Protein AF-A0A2E2ATL4-F1 (afdb_monomer)

Sequence (115 aa):
MSNRVESISAEELIEEFELFDDWEERYRYIIETGNSMPPLEAKYQTEEHRVQGCLSSVWLVIAQAEDGRYYYRADSDSQLVKGLVCLVIMLFSDKSADEILQLDINHVFEAIDLR

Structure (mmCIF, N/CA/C/O backbone):
data_AF-A0A2E2ATL4-F1
#
_entry.id   AF-A0A2E2ATL4-F1
#
loop_
_atom_site.group_PDB
_atom_site.id
_atom_site.type_symbol
_atom_site.label_atom_id
_atom_site.label_alt_id
_atom_site.label_comp_id
_atom_site.label_asym_id
_atom_site.label_entity_id
_atom_site.label_seq_id
_atom_site.pdbx_PDB_ins_code
_atom_site.Cartn_x
_atom_site.Cartn_y
_atom_site.Cartn_z
_atom_site.occupancy
_atom_site.B_iso_or_equiv
_atom_site.auth_seq_id
_atom_site.auth_comp_id
_atom_site.auth_asym_id
_atom_site.auth_atom_id
_atom_site.pdbx_PDB_model_num
ATOM 1 N N . MET A 1 1 ? -6.967 18.455 6.606 1.00 38.78 1 MET A N 1
ATOM 2 C CA . MET A 1 1 ? -6.012 18.041 5.558 1.00 38.78 1 MET A CA 1
ATOM 3 C C . MET A 1 1 ? -5.928 16.533 5.641 1.00 38.78 1 MET A C 1
ATOM 5 O O . MET A 1 1 ? -5.611 16.028 6.711 1.00 38.78 1 MET A O 1
ATOM 9 N N . SER A 1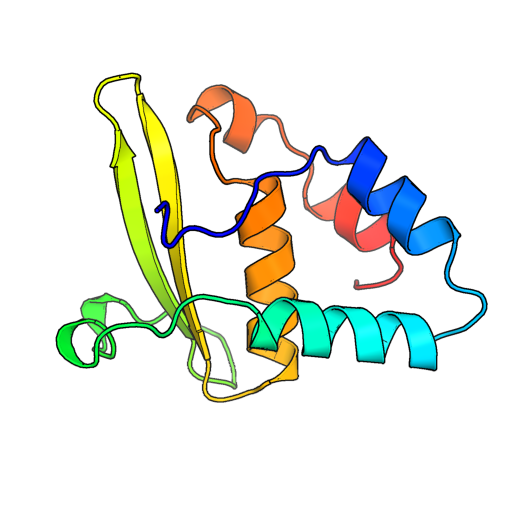 2 ? -6.433 15.840 4.624 1.00 51.56 2 SER A N 1
ATOM 10 C CA . SER A 1 2 ? -6.701 14.401 4.695 1.00 51.56 2 SER A CA 1
ATOM 11 C C . SER A 1 2 ? -5.388 13.635 4.847 1.00 51.56 2 SER A C 1
ATOM 13 O O . SER A 1 2 ? -4.509 13.757 4.009 1.00 51.56 2 SER A O 1
ATOM 15 N N . ASN A 1 3 ? -5.233 12.895 5.944 1.00 68.31 3 ASN A N 1
ATOM 16 C CA . ASN A 1 3 ? -4.042 12.096 6.243 1.00 68.31 3 ASN A CA 1
ATOM 17 C C . ASN A 1 3 ? -4.247 10.665 5.708 1.00 68.31 3 ASN A C 1
ATOM 19 O O . ASN A 1 3 ? -4.247 9.704 6.485 1.00 68.31 3 ASN A O 1
ATOM 23 N N . ARG A 1 4 ? -4.588 10.560 4.416 1.00 82.06 4 ARG A N 1
ATOM 24 C CA . ARG A 1 4 ? -5.032 9.337 3.729 1.00 82.06 4 ARG A CA 1
ATOM 25 C C . ARG A 1 4 ? -4.216 9.142 2.455 1.00 82.06 4 ARG A C 1
ATOM 27 O O . ARG A 1 4 ? -3.829 10.124 1.835 1.00 82.06 4 ARG A O 1
ATOM 34 N N . VAL A 1 5 ? -3.988 7.883 2.098 1.00 88.88 5 VAL A N 1
ATOM 35 C CA . VAL A 1 5 ? -3.453 7.512 0.784 1.00 88.88 5 VAL A CA 1
ATOM 36 C C . VAL A 1 5 ? -4.507 7.854 -0.270 1.00 88.88 5 VAL A C 1
ATOM 38 O O . VAL A 1 5 ? -5.695 7.605 -0.048 1.00 88.88 5 VAL A O 1
ATOM 41 N N . GLU A 1 6 ? -4.082 8.476 -1.366 1.00 91.56 6 GLU A N 1
ATOM 42 C CA . GLU A 1 6 ? -4.967 8.822 -2.479 1.00 91.56 6 GLU A CA 1
ATOM 43 C C . GLU A 1 6 ? -5.318 7.567 -3.286 1.00 91.56 6 GLU A C 1
ATOM 45 O O . GLU A 1 6 ? -4.495 6.667 -3.450 1.00 91.56 6 GLU A O 1
ATOM 50 N N . SER A 1 7 ? -6.572 7.474 -3.730 1.00 94.88 7 SER A N 1
ATOM 51 C CA . SER A 1 7 ? -7.050 6.337 -4.514 1.00 94.88 7 SER A CA 1
ATOM 52 C C . SER A 1 7 ? -6.715 6.498 -5.993 1.00 94.88 7 SER A C 1
ATOM 54 O O . SER A 1 7 ? -6.824 7.605 -6.517 1.00 94.88 7 SER A O 1
ATOM 56 N N . ILE A 1 8 ? -6.436 5.386 -6.667 1.00 96.94 8 ILE A N 1
ATOM 57 C CA . ILE A 1 8 ? -6.175 5.308 -8.111 1.00 96.94 8 ILE A CA 1
ATOM 58 C C . ILE A 1 8 ? -7.060 4.222 -8.750 1.00 96.94 8 ILE A C 1
ATOM 60 O O . ILE A 1 8 ? -7.547 3.313 -8.055 1.00 96.94 8 ILE A O 1
ATOM 64 N N . SER A 1 9 ? -7.319 4.316 -10.053 1.00 97.50 9 SER A N 1
ATOM 65 C CA . SER A 1 9 ? -7.887 3.206 -10.832 1.00 97.50 9 SER A CA 1
ATOM 66 C C . SER A 1 9 ? -6.821 2.169 -11.214 1.00 97.50 9 SER A C 1
ATOM 68 O O . SER A 1 9 ? -5.621 2.409 -11.096 1.00 97.50 9 SER A O 1
ATOM 70 N N . ALA A 1 10 ? -7.258 0.982 -11.640 1.00 97.44 10 ALA A N 1
ATOM 71 C CA . ALA A 1 10 ? -6.338 -0.049 -12.118 1.00 97.44 10 ALA A CA 1
ATOM 72 C C . ALA A 1 10 ? -5.630 0.393 -13.401 1.00 97.44 10 ALA A C 1
ATOM 74 O O . ALA A 1 10 ? -4.426 0.202 -13.535 1.00 97.44 10 ALA A O 1
ATOM 75 N N . GLU A 1 11 ? -6.384 1.000 -14.313 1.00 97.75 11 GLU A N 1
ATOM 76 C CA . GLU A 1 11 ? -5.906 1.486 -15.600 1.00 97.75 11 GLU A CA 1
ATOM 77 C C . GLU A 1 11 ? -4.843 2.569 -15.411 1.00 97.75 11 GLU A C 1
ATOM 79 O O . GLU A 1 11 ? -3.754 2.441 -15.957 1.00 97.75 11 GLU A O 1
ATOM 84 N N . GLU A 1 12 ? -5.106 3.569 -14.562 1.00 97.94 12 GLU A N 1
ATOM 85 C CA . GLU A 1 12 ? -4.134 4.630 -14.259 1.00 97.94 12 GLU A CA 1
ATOM 86 C C . GLU A 1 12 ? -2.850 4.072 -13.630 1.00 97.94 12 GLU A C 1
ATOM 88 O O . GLU A 1 12 ? -1.760 4.493 -14.002 1.00 97.94 12 GLU A O 1
ATOM 93 N N . LEU A 1 13 ? -2.943 3.100 -12.710 1.00 97.50 13 LEU A N 1
ATOM 94 C CA . LEU A 1 13 ? -1.745 2.499 -12.114 1.00 97.50 13 LEU A CA 1
ATOM 95 C C . LEU A 1 13 ? -0.915 1.732 -13.153 1.00 97.50 13 LEU A C 1
ATOM 97 O O . LEU A 1 13 ? 0.312 1.797 -13.129 1.00 97.50 13 LEU A O 1
ATOM 101 N N . ILE A 1 14 ? -1.570 0.992 -14.049 1.00 97.69 14 ILE A N 1
ATOM 102 C CA . ILE A 1 14 ? -0.887 0.270 -15.130 1.00 97.69 14 ILE A CA 1
ATOM 103 C C . ILE A 1 14 ? -0.208 1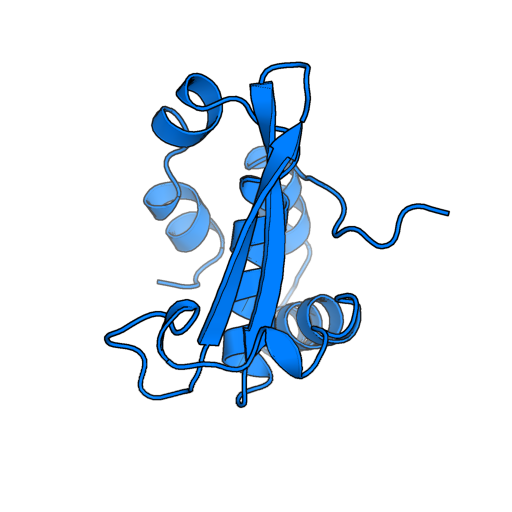.272 -16.068 1.00 97.69 14 ILE A C 1
ATOM 105 O O . ILE A 1 14 ? 0.980 1.120 -16.341 1.00 97.69 14 ILE A O 1
ATOM 109 N N . GLU A 1 15 ? -0.917 2.325 -16.482 1.00 97.38 15 GLU A N 1
ATOM 110 C CA . GLU A 1 15 ? -0.369 3.402 -17.314 1.00 97.38 15 GLU A CA 1
ATOM 111 C C . GLU A 1 15 ? 0.838 4.082 -16.648 1.00 97.38 15 GLU A C 1
ATOM 113 O O . GLU A 1 15 ? 1.837 4.329 -17.317 1.00 97.38 15 GLU A O 1
ATOM 118 N N . GLU A 1 16 ? 0.803 4.336 -15.334 1.00 95.69 16 GLU A N 1
ATOM 119 C CA . GLU A 1 16 ? 1.961 4.861 -14.595 1.00 95.69 16 GLU A CA 1
ATOM 120 C C . GLU A 1 16 ? 3.163 3.910 -14.665 1.00 95.69 16 GLU A C 1
ATOM 122 O O . GLU A 1 16 ? 4.290 4.354 -14.887 1.00 95.69 16 GLU A O 1
ATOM 127 N N . PHE A 1 17 ? 2.941 2.602 -14.507 1.00 96.62 17 PHE A N 1
ATOM 128 C CA . PHE A 1 17 ? 4.016 1.610 -14.548 1.00 96.62 17 PHE A CA 1
ATOM 129 C C . PHE A 1 17 ? 4.588 1.371 -15.951 1.00 96.62 17 PHE A C 1
ATOM 131 O O . PHE A 1 17 ? 5.762 1.005 -16.072 1.00 96.62 17 PHE A O 1
ATOM 138 N N . GLU A 1 18 ? 3.798 1.599 -17.002 1.00 95.69 18 GLU A N 1
ATOM 139 C CA . GLU A 1 18 ? 4.246 1.559 -18.400 1.00 95.69 18 GLU A CA 1
ATOM 140 C C . GLU A 1 18 ? 5.248 2.676 -18.734 1.00 95.69 18 GLU A C 1
ATOM 142 O O . GLU A 1 18 ? 6.014 2.536 -19.688 1.00 95.69 18 GLU A O 1
ATOM 147 N N . LEU A 1 19 ? 5.283 3.762 -17.950 1.00 95.00 19 LEU A N 1
ATOM 148 C CA . LEU A 1 19 ? 6.233 4.865 -18.137 1.00 95.00 19 LEU A CA 1
ATOM 149 C C . LEU A 1 19 ? 7.647 4.545 -17.639 1.00 95.00 19 LEU A C 1
ATOM 151 O O . LEU A 1 19 ? 8.576 5.269 -17.994 1.00 95.00 19 LEU A O 1
ATOM 155 N N . PHE A 1 20 ? 7.817 3.515 -16.806 1.00 96.12 20 PHE A N 1
ATOM 156 C CA . PHE A 1 20 ? 9.125 3.152 -16.265 1.00 96.12 20 PHE A CA 1
ATOM 157 C C . PHE A 1 20 ? 9.912 2.298 -17.258 1.00 96.12 20 PHE A C 1
ATOM 159 O O . PHE A 1 20 ? 9.487 1.197 -17.625 1.00 96.12 20 PHE A O 1
ATOM 166 N N . ASP A 1 21 ? 11.097 2.783 -17.630 1.00 90.88 21 ASP A N 1
ATOM 167 C CA . ASP A 1 21 ? 11.964 2.140 -18.624 1.00 90.88 21 ASP A CA 1
ATOM 168 C C . ASP A 1 21 ? 12.659 0.883 -18.072 1.00 90.88 21 ASP A C 1
ATOM 170 O O . ASP A 1 21 ? 13.022 -0.027 -18.825 1.00 90.88 21 ASP A O 1
ATOM 174 N N . ASP A 1 22 ? 12.867 0.822 -16.753 1.00 92.94 22 ASP A N 1
ATOM 175 C CA . ASP A 1 22 ? 13.576 -0.272 -16.104 1.00 92.94 22 ASP A CA 1
ATOM 176 C C . ASP A 1 22 ? 13.027 -0.653 -14.719 1.00 92.94 22 ASP A C 1
ATOM 178 O O . ASP A 1 22 ? 12.162 -0.010 -14.118 1.00 92.94 22 ASP A O 1
ATOM 182 N N . TRP A 1 23 ? 13.544 -1.770 -14.207 1.00 92.69 23 TRP A N 1
ATOM 183 C CA . TRP A 1 23 ? 13.170 -2.299 -12.899 1.00 92.69 23 TRP A CA 1
ATOM 184 C C . TRP A 1 23 ? 13.626 -1.412 -11.730 1.00 92.69 23 TRP A C 1
ATOM 186 O O . TRP A 1 23 ? 12.996 -1.423 -10.672 1.00 92.69 23 TRP A O 1
ATOM 196 N N . GLU A 1 24 ? 14.715 -0.656 -11.882 1.00 95.50 24 GLU A N 1
ATOM 197 C CA . GLU A 1 24 ? 15.214 0.213 -10.817 1.00 95.50 24 GLU A CA 1
ATOM 198 C C . GLU A 1 24 ? 14.237 1.364 -10.559 1.00 95.50 24 GLU A C 1
ATOM 200 O O . GLU A 1 24 ? 13.954 1.679 -9.401 1.00 95.50 24 GLU A O 1
ATOM 205 N N . GLU A 1 25 ? 13.671 1.948 -11.615 1.00 95.88 25 GLU A N 1
ATOM 206 C CA . GLU A 1 25 ? 12.637 2.978 -11.517 1.00 95.88 25 GLU A CA 1
ATOM 207 C C . GLU A 1 25 ? 11.359 2.449 -10.868 1.00 95.88 25 GLU A C 1
ATOM 209 O O . GLU A 1 25 ? 10.872 3.058 -9.913 1.00 95.88 25 GLU A O 1
ATOM 214 N N . ARG A 1 26 ? 10.880 1.270 -11.288 1.00 95.94 26 ARG A N 1
ATOM 215 C CA . ARG A 1 26 ? 9.724 0.601 -10.661 1.00 95.94 26 ARG A CA 1
ATOM 216 C C . ARG A 1 26 ? 9.959 0.353 -9.175 1.00 95.94 26 ARG A C 1
ATOM 218 O O . ARG A 1 26 ? 9.116 0.674 -8.338 1.00 95.94 26 ARG A O 1
ATOM 225 N N . TYR A 1 27 ? 11.126 -0.186 -8.826 1.00 96.12 27 TYR A N 1
ATOM 226 C CA . TYR A 1 27 ? 11.498 -0.432 -7.436 1.00 96.12 27 TYR A CA 1
ATOM 227 C C . TYR A 1 27 ? 11.543 0.869 -6.627 1.00 96.12 27 TYR A C 1
ATOM 229 O O . TYR A 1 27 ? 11.019 0.926 -5.513 1.00 96.12 27 TYR A O 1
ATOM 237 N N . ARG A 1 28 ? 12.133 1.932 -7.185 1.00 96.56 28 ARG A N 1
ATOM 238 C CA . ARG A 1 28 ? 12.202 3.249 -6.544 1.00 96.56 28 ARG A CA 1
ATOM 239 C C . ARG A 1 28 ? 10.808 3.819 -6.303 1.00 96.56 28 ARG A C 1
ATOM 241 O O . ARG A 1 28 ? 10.536 4.229 -5.178 1.00 96.56 28 ARG A O 1
ATOM 248 N N . TYR A 1 29 ? 9.928 3.757 -7.300 1.00 96.38 29 TYR A N 1
ATOM 249 C CA . TYR A 1 29 ? 8.537 4.187 -7.178 1.00 96.38 29 TYR A CA 1
ATOM 250 C C . TYR A 1 29 ? 7.820 3.451 -6.042 1.00 96.38 29 TYR A C 1
ATOM 252 O O . TYR A 1 29 ? 7.247 4.089 -5.165 1.00 96.38 29 TYR A O 1
ATOM 260 N N . ILE A 1 30 ? 7.928 2.119 -5.968 1.00 97.56 30 ILE A N 1
ATOM 261 C CA . ILE A 1 30 ? 7.312 1.325 -4.889 1.00 97.56 30 ILE A CA 1
ATOM 262 C C . ILE A 1 30 ? 7.785 1.807 -3.510 1.00 97.56 30 ILE A C 1
ATOM 264 O O . ILE A 1 30 ? 6.978 1.992 -2.596 1.00 97.56 30 ILE A O 1
ATOM 268 N N . ILE A 1 31 ? 9.089 2.035 -3.349 1.00 97.50 31 ILE A N 1
ATOM 269 C CA . ILE A 1 31 ? 9.668 2.502 -2.084 1.00 97.50 31 ILE A CA 1
ATOM 270 C C . ILE A 1 31 ? 9.202 3.923 -1.745 1.00 97.50 31 ILE A C 1
ATOM 272 O O . ILE A 1 31 ? 8.828 4.188 -0.601 1.00 97.50 31 ILE A O 1
ATOM 276 N N . GLU A 1 32 ? 9.210 4.839 -2.710 1.00 96.38 32 GLU A N 1
ATOM 277 C CA . GLU A 1 32 ? 8.771 6.227 -2.526 1.00 96.38 32 GLU A CA 1
ATOM 278 C C . GLU A 1 32 ? 7.284 6.306 -2.169 1.00 96.38 32 GLU A C 1
ATOM 280 O O . GLU A 1 32 ? 6.919 6.990 -1.209 1.00 96.38 32 GLU A O 1
ATOM 285 N N . THR A 1 33 ? 6.452 5.520 -2.847 1.00 95.00 33 THR A N 1
ATOM 286 C CA . THR A 1 33 ? 5.017 5.389 -2.580 1.00 95.00 33 THR A CA 1
ATOM 287 C C . THR A 1 33 ? 4.751 4.792 -1.198 1.00 95.00 33 THR A C 1
ATOM 289 O O . THR A 1 33 ? 3.868 5.251 -0.477 1.00 95.00 33 THR A O 1
ATOM 292 N N . GLY A 1 34 ? 5.560 3.831 -0.742 1.00 96.56 34 GLY A N 1
ATOM 293 C CA . GLY A 1 34 ? 5.515 3.360 0.645 1.00 96.56 34 GLY A CA 1
ATOM 294 C C . GLY A 1 34 ? 5.927 4.435 1.658 1.00 96.56 34 GLY A C 1
ATOM 295 O O . GLY A 1 34 ? 5.318 4.561 2.720 1.00 96.56 34 GLY A O 1
ATOM 296 N N . ASN A 1 35 ? 6.947 5.236 1.350 1.00 95.31 35 ASN A N 1
ATOM 297 C CA . ASN A 1 35 ? 7.457 6.281 2.243 1.00 95.31 35 ASN A CA 1
ATOM 298 C C . ASN A 1 35 ? 6.524 7.495 2.362 1.00 95.31 35 ASN A C 1
ATOM 300 O O . ASN A 1 35 ? 6.567 8.183 3.383 1.00 95.31 35 ASN A O 1
ATOM 304 N N . SER A 1 36 ? 5.685 7.754 1.357 1.00 93.25 36 SER A N 1
ATOM 305 C CA . SER A 1 36 ? 4.688 8.832 1.385 1.00 93.25 36 SER A CA 1
ATOM 306 C C . SER A 1 36 ? 3.466 8.499 2.249 1.00 93.25 36 SER A C 1
ATOM 308 O O . SER A 1 36 ? 2.690 9.396 2.593 1.00 93.25 36 SER A O 1
ATOM 310 N N . MET A 1 37 ? 3.305 7.232 2.655 1.00 94.50 37 MET A N 1
ATOM 311 C CA . MET A 1 37 ? 2.199 6.813 3.509 1.00 94.50 37 MET A CA 1
ATOM 312 C C . MET A 1 37 ? 2.211 7.543 4.862 1.00 94.50 37 MET A C 1
ATOM 314 O O . MET A 1 37 ? 3.247 7.597 5.536 1.00 94.50 37 MET A O 1
ATOM 318 N N . PRO A 1 38 ? 1.041 8.006 5.338 1.00 92.50 38 PRO A N 1
ATOM 319 C CA . PRO A 1 38 ? 0.878 8.476 6.706 1.00 92.50 38 PRO A CA 1
ATOM 320 C C . PRO A 1 38 ? 1.389 7.449 7.727 1.00 92.50 38 PRO A C 1
ATOM 322 O O . PRO A 1 38 ? 1.069 6.264 7.602 1.00 92.50 38 PRO A O 1
ATOM 3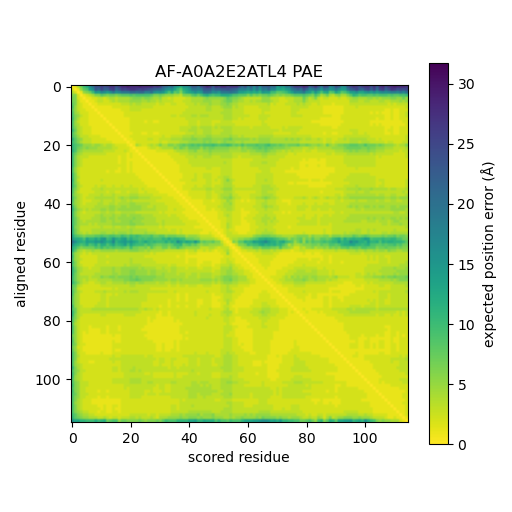25 N N . PRO A 1 39 ? 2.125 7.868 8.774 1.00 91.31 39 PRO A N 1
ATOM 326 C CA . PRO A 1 39 ? 2.583 6.943 9.799 1.00 91.31 39 PRO A CA 1
ATOM 327 C C . PRO A 1 39 ? 1.394 6.317 10.536 1.00 91.31 39 PRO A C 1
ATOM 329 O O . PRO A 1 39 ? 0.416 6.998 10.872 1.00 91.31 39 PRO A O 1
ATOM 332 N N . LEU A 1 40 ? 1.498 5.021 10.827 1.00 94.88 40 LEU A N 1
ATOM 333 C CA . LEU A 1 40 ? 0.518 4.317 11.641 1.00 94.88 40 LEU A CA 1
ATOM 334 C C . LEU A 1 40 ? 0.761 4.619 13.125 1.00 94.88 40 LEU A C 1
ATOM 336 O O . LEU A 1 40 ? 1.884 4.554 13.619 1.00 94.88 40 LEU A O 1
ATOM 340 N N . GLU A 1 41 ? -0.300 4.958 13.859 1.00 94.94 41 GLU A N 1
ATOM 341 C CA . GLU A 1 41 ? -0.194 5.191 15.302 1.00 94.94 41 GLU A CA 1
ATOM 342 C C . GLU A 1 41 ? 0.221 3.897 16.021 1.00 94.94 41 GLU A C 1
ATOM 344 O O . GLU A 1 41 ? -0.371 2.844 15.788 1.00 94.94 41 GLU A O 1
ATOM 349 N N . ALA A 1 42 ? 1.169 3.983 16.961 1.00 94.25 42 ALA A N 1
ATOM 350 C CA . ALA A 1 42 ? 1.742 2.820 17.653 1.00 94.25 42 ALA A CA 1
ATOM 351 C C . ALA A 1 42 ? 0.701 1.898 18.320 1.00 94.25 42 ALA A C 1
ATOM 353 O O . ALA A 1 42 ? 0.914 0.695 18.427 1.00 94.25 42 ALA A O 1
ATOM 354 N N . LYS A 1 43 ? -0.460 2.433 18.724 1.00 96.44 43 LYS A N 1
ATOM 355 C CA . LYS A 1 43 ? -1.568 1.646 19.296 1.00 96.44 43 LYS A CA 1
ATOM 356 C C . LYS A 1 43 ? -2.167 0.613 18.329 1.00 96.44 43 LYS A C 1
ATOM 358 O O . LYS A 1 43 ? -2.829 -0.309 18.788 1.00 96.44 43 LYS A O 1
ATOM 363 N N . TYR A 1 44 ? -1.969 0.783 17.021 1.00 96.38 44 TYR A N 1
ATOM 364 C CA . TYR A 1 44 ? -2.425 -0.150 15.989 1.00 96.38 44 TYR A CA 1
ATOM 365 C C . TYR A 1 44 ? -1.342 -1.153 15.578 1.00 96.38 44 TYR A C 1
ATOM 367 O O . TYR A 1 44 ? -1.637 -2.091 14.850 1.00 96.38 44 TYR A O 1
ATOM 375 N N . GLN A 1 45 ? -0.100 -1.005 16.050 1.00 95.19 45 GLN A N 1
ATOM 376 C CA . GLN A 1 45 ? 0.966 -1.981 15.810 1.00 95.19 45 GLN A CA 1
ATOM 377 C C . GLN A 1 45 ? 0.853 -3.151 16.803 1.00 95.19 45 GLN A C 1
ATOM 379 O O . GLN A 1 45 ? 1.720 -3.384 17.642 1.00 95.19 45 GLN A O 1
ATOM 384 N N . THR A 1 46 ? -0.272 -3.865 16.743 1.00 95.56 46 THR A N 1
ATOM 385 C CA . THR A 1 46 ? -0.616 -4.992 17.623 1.00 95.56 46 THR A CA 1
ATOM 386 C C . THR A 1 46 ? -0.868 -6.258 16.810 1.00 95.56 46 THR A C 1
ATOM 388 O O . THR A 1 46 ? -1.129 -6.189 15.612 1.00 95.56 46 THR A O 1
ATOM 391 N N . GLU A 1 47 ? -0.827 -7.426 17.454 1.00 94.00 47 GLU A N 1
ATOM 392 C CA . GLU A 1 47 ? -1.138 -8.705 16.791 1.00 94.00 47 GLU A CA 1
ATOM 393 C C . GLU A 1 47 ? -2.563 -8.754 16.210 1.00 94.00 47 GLU A C 1
ATOM 395 O O . GLU A 1 47 ? -2.786 -9.413 15.202 1.00 94.00 47 GLU A O 1
ATOM 400 N N . GLU A 1 48 ? -3.513 -8.011 16.787 1.00 95.44 48 GLU A N 1
ATOM 401 C CA . GLU A 1 48 ? -4.891 -7.903 16.280 1.00 95.44 48 GLU A CA 1
ATOM 402 C C . GLU A 1 48 ? -4.963 -7.289 14.875 1.00 95.44 48 GLU A C 1
ATOM 404 O O . GLU A 1 48 ? -5.745 -7.735 14.041 1.00 95.44 48 GLU A O 1
ATOM 409 N N . HIS A 1 49 ? -4.119 -6.295 14.595 1.00 95.94 49 HIS A N 1
ATOM 410 C CA . HIS A 1 49 ? -4.056 -5.631 13.291 1.00 95.94 49 HIS A CA 1
ATOM 411 C C . HIS A 1 49 ? -3.019 -6.270 12.362 1.00 95.94 49 HIS A C 1
ATOM 413 O O . HIS A 1 49 ? -2.804 -5.783 11.250 1.00 95.94 49 HIS A O 1
ATOM 419 N N . ARG A 1 50 ? -2.323 -7.318 12.816 1.00 95.31 50 ARG A N 1
ATOM 420 C CA . ARG A 1 50 ? -1.216 -7.918 12.076 1.00 95.31 50 ARG A CA 1
ATOM 421 C C . ARG A 1 50 ? -1.739 -8.842 10.982 1.00 95.31 50 ARG A C 1
ATOM 423 O O . ARG A 1 50 ? -2.423 -9.830 11.256 1.00 95.31 50 ARG A O 1
ATOM 430 N N . VAL A 1 51 ? -1.340 -8.565 9.745 1.00 94.06 51 VAL A N 1
ATOM 431 C CA . VAL A 1 51 ? -1.576 -9.454 8.605 1.00 94.06 51 VAL A CA 1
ATOM 432 C C . VAL A 1 51 ? -0.719 -10.707 8.779 1.00 94.06 51 VAL A C 1
ATOM 434 O O . VAL A 1 51 ? 0.504 -10.638 8.916 1.00 94.06 51 VAL A O 1
ATOM 437 N N . GLN A 1 52 ? -1.376 -11.864 8.805 1.00 89.38 52 GLN A N 1
ATOM 438 C CA . GLN A 1 52 ? -0.731 -13.157 9.020 1.00 89.38 52 GLN A CA 1
ATOM 439 C C . GLN A 1 52 ? -0.170 -13.718 7.706 1.00 89.38 52 GLN A C 1
ATOM 441 O O . GLN A 1 52 ? -0.756 -13.531 6.643 1.00 89.38 52 GLN A O 1
ATOM 446 N N . GLY A 1 53 ? 0.944 -14.453 7.784 1.00 82.19 53 GLY A N 1
ATOM 447 C CA . GLY A 1 53 ? 1.544 -15.144 6.632 1.00 82.19 53 GLY A CA 1
ATOM 448 C C . GLY A 1 53 ? 2.599 -14.350 5.851 1.00 82.19 53 GLY A C 1
ATOM 449 O O . GLY A 1 53 ? 3.204 -14.903 4.935 1.00 82.19 53 GLY A O 1
ATOM 450 N N . CYS A 1 54 ? 2.880 -13.101 6.226 1.00 74.56 54 CYS A N 1
ATOM 451 C CA . CYS A 1 54 ? 3.996 -12.325 5.681 1.00 74.56 54 CYS A CA 1
ATOM 452 C C . CYS A 1 54 ? 5.291 -12.582 6.478 1.00 74.56 54 CYS A C 1
ATOM 454 O O . CYS A 1 54 ? 5.261 -12.677 7.704 1.00 74.56 54 CYS A O 1
ATOM 456 N N . LEU A 1 55 ? 6.441 -12.677 5.791 1.00 80.94 55 LEU A N 1
ATOM 457 C CA . LEU A 1 55 ? 7.760 -12.745 6.449 1.00 80.94 55 LEU A CA 1
ATOM 458 C C . LEU A 1 55 ? 8.077 -11.447 7.206 1.00 80.94 55 LEU A C 1
ATOM 460 O O . LEU A 1 55 ? 8.614 -11.480 8.310 1.00 80.94 55 LEU A O 1
ATOM 464 N N . SER A 1 56 ? 7.721 -10.319 6.597 1.00 90.00 56 SER A N 1
ATOM 465 C CA . SER A 1 56 ? 7.724 -8.994 7.211 1.00 90.00 56 SER A CA 1
ATOM 466 C C . SER A 1 56 ? 6.432 -8.759 7.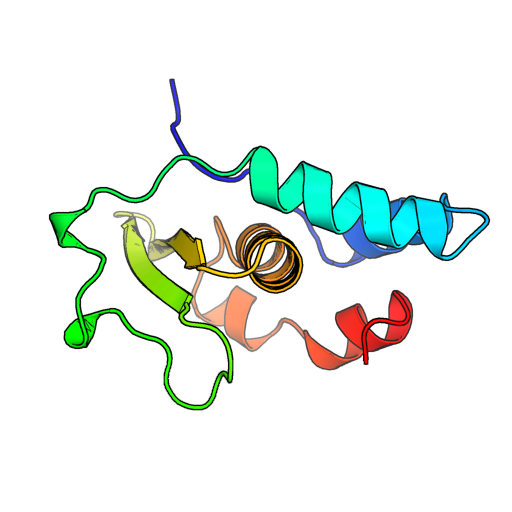980 1.00 90.00 56 SER A C 1
ATOM 468 O O . SER A 1 56 ? 5.368 -9.244 7.592 1.00 90.00 56 SER A O 1
ATOM 470 N N . SER A 1 57 ? 6.502 -7.986 9.056 1.00 94.38 57 SER A N 1
ATOM 471 C CA . SER A 1 57 ? 5.310 -7.573 9.788 1.00 94.38 57 SER A CA 1
ATOM 472 C C . SER A 1 57 ? 4.570 -6.512 8.983 1.00 94.38 57 SER A C 1
ATOM 474 O O . SER A 1 57 ? 5.169 -5.530 8.546 1.00 94.38 57 SER A O 1
ATOM 476 N N . VAL A 1 58 ? 3.268 -6.708 8.794 1.00 96.88 58 VAL A N 1
ATOM 477 C CA . VAL A 1 58 ? 2.358 -5.718 8.210 1.00 96.88 58 VAL A CA 1
ATOM 478 C C . VAL A 1 58 ? 1.218 -5.515 9.191 1.00 96.88 58 VAL A C 1
ATOM 480 O O . VAL A 1 58 ? 0.609 -6.489 9.635 1.00 96.88 58 VAL A O 1
ATOM 483 N N . TRP A 1 59 ? 0.922 -4.262 9.517 1.00 97.44 59 TRP A N 1
ATOM 484 C CA . TRP A 1 59 ? -0.248 -3.891 10.308 1.00 97.44 59 TRP A CA 1
ATOM 485 C C . TRP A 1 59 ? -1.231 -3.149 9.422 1.00 97.44 59 TRP A C 1
ATOM 487 O O . TRP A 1 59 ? -0.825 -2.235 8.711 1.00 97.44 59 TRP A O 1
ATOM 497 N N . LEU A 1 60 ? -2.504 -3.528 9.469 1.00 96.50 60 LEU A N 1
ATOM 498 C CA . LEU A 1 60 ? -3.564 -2.961 8.643 1.00 96.50 60 LEU A CA 1
ATOM 499 C C . LEU A 1 60 ? -4.758 -2.578 9.517 1.00 96.50 60 LEU A C 1
ATOM 501 O O . LEU A 1 60 ? -5.272 -3.376 10.296 1.00 96.50 60 LEU A O 1
ATOM 505 N N . VAL A 1 61 ? -5.227 -1.350 9.343 1.00 96.69 61 VAL A N 1
ATOM 506 C CA . VAL A 1 61 ? -6.458 -0.831 9.934 1.00 96.69 61 VAL A CA 1
ATOM 507 C C . VAL A 1 61 ? -7.415 -0.506 8.802 1.00 96.69 61 VAL A C 1
ATOM 509 O O . VAL A 1 61 ? -7.051 0.201 7.862 1.00 96.69 61 VAL A O 1
ATOM 512 N N . ILE A 1 62 ? -8.643 -1.000 8.920 1.00 95.62 62 ILE A N 1
ATOM 513 C CA . ILE A 1 62 ? -9.718 -0.790 7.952 1.00 95.62 62 ILE A CA 1
ATOM 514 C C . ILE A 1 62 ? -10.771 0.101 8.606 1.00 95.62 62 ILE A C 1
ATOM 516 O O . ILE A 1 62 ? -11.183 -0.142 9.740 1.00 95.62 62 ILE A O 1
ATOM 520 N N . ALA A 1 63 ? -11.211 1.130 7.894 1.00 93.94 63 ALA A N 1
ATOM 521 C CA . ALA A 1 63 ? -12.306 1.997 8.295 1.00 93.94 63 ALA A CA 1
ATOM 522 C C . ALA A 1 63 ? -13.329 2.088 7.162 1.00 93.94 63 ALA A C 1
ATOM 524 O O . ALA A 1 63 ? -12.959 2.109 5.992 1.00 93.94 63 ALA A O 1
ATOM 525 N N . GLN A 1 64 ? -14.606 2.181 7.515 1.00 95.81 64 GLN A N 1
ATOM 526 C CA . GLN A 1 64 ? -15.689 2.427 6.569 1.00 95.81 64 GLN A CA 1
ATOM 527 C C . GLN A 1 64 ? -16.278 3.810 6.851 1.00 95.81 64 GLN A C 1
ATOM 529 O O . GLN A 1 64 ? -16.518 4.152 8.011 1.00 95.81 64 GLN A O 1
ATOM 534 N N . ALA A 1 65 ? -16.464 4.623 5.815 1.00 93.81 65 ALA A N 1
ATOM 5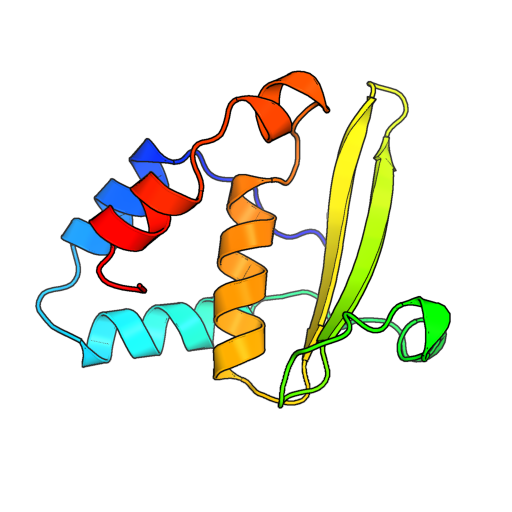35 C CA . ALA A 1 65 ? -17.176 5.890 5.934 1.00 93.81 65 ALA A CA 1
ATOM 536 C C . ALA A 1 65 ? -18.696 5.690 5.914 1.00 93.81 65 ALA A C 1
ATOM 538 O O . ALA A 1 65 ? -19.205 4.617 5.595 1.00 93.81 65 ALA A O 1
ATOM 539 N N . GLU A 1 66 ? -19.427 6.749 6.263 1.00 94.69 66 GLU A N 1
ATOM 540 C CA . GLU A 1 66 ? -20.894 6.743 6.320 1.00 94.69 66 GLU A CA 1
ATOM 541 C C . GLU A 1 66 ? -21.553 6.446 4.963 1.00 94.69 66 GLU A C 1
ATOM 543 O O . GLU A 1 66 ? -22.669 5.935 4.922 1.00 94.69 66 GLU A O 1
ATOM 548 N N . ASP A 1 67 ? -20.858 6.724 3.858 1.00 94.44 67 ASP A N 1
ATOM 549 C CA . ASP A 1 67 ? -21.297 6.423 2.491 1.00 94.44 67 ASP A CA 1
ATOM 550 C C . ASP A 1 67 ? -21.015 4.971 2.057 1.00 94.44 67 ASP A C 1
ATOM 552 O O . ASP A 1 67 ? -21.331 4.583 0.933 1.00 94.44 67 ASP A O 1
ATOM 556 N N . GLY A 1 68 ? -20.438 4.158 2.946 1.00 95.69 68 GLY A N 1
ATOM 557 C CA . GLY A 1 68 ? -20.131 2.754 2.708 1.00 95.69 68 GLY A CA 1
ATOM 558 C C . GLY A 1 68 ? -18.774 2.492 2.051 1.00 95.69 68 GLY A C 1
ATOM 559 O O . GLY A 1 68 ? -18.438 1.318 1.871 1.00 95.69 68 GLY A O 1
ATOM 560 N N . ARG A 1 69 ? -17.983 3.528 1.732 1.00 96.75 69 ARG A N 1
ATOM 561 C CA . ARG A 1 69 ? -16.643 3.379 1.142 1.00 96.75 69 ARG A CA 1
ATOM 562 C C . ARG A 1 69 ? -15.593 3.016 2.186 1.00 96.75 69 ARG A C 1
ATOM 564 O O . ARG A 1 69 ? -15.664 3.445 3.341 1.00 96.75 69 ARG A O 1
ATOM 571 N N . TYR A 1 70 ? -14.601 2.234 1.773 1.00 96.75 70 TYR A N 1
ATOM 572 C CA . TYR A 1 70 ? -13.517 1.771 2.632 1.00 96.75 70 TYR A CA 1
ATOM 573 C C . TYR A 1 70 ? -12.261 2.637 2.511 1.00 96.75 70 TYR A C 1
ATOM 575 O O . TYR A 1 70 ? -11.902 3.135 1.444 1.00 96.75 70 TYR A O 1
ATOM 583 N N . TYR A 1 71 ? -11.568 2.779 3.638 1.00 95.12 71 TYR A N 1
ATOM 584 C CA . TYR A 1 71 ? -10.275 3.437 3.762 1.00 95.12 71 TYR A CA 1
ATOM 585 C C . TYR A 1 71 ? -9.350 2.593 4.623 1.00 95.12 71 TYR A C 1
ATOM 587 O O . TYR A 1 71 ? -9.781 1.912 5.557 1.00 95.12 71 TYR A O 1
ATOM 595 N N . TYR A 1 72 ? -8.059 2.702 4.341 1.00 95.50 72 TYR A N 1
ATOM 596 C CA . TYR A 1 72 ? -7.054 1.843 4.939 1.00 95.50 72 TYR A CA 1
ATOM 597 C C . TYR A 1 72 ? -5.907 2.673 5.499 1.00 95.50 72 TYR A C 1
ATOM 599 O O . TYR A 1 72 ? -5.547 3.731 4.978 1.00 95.50 72 TYR A O 1
ATOM 607 N N . ARG A 1 73 ? -5.318 2.180 6.582 1.00 95.88 73 ARG A N 1
ATOM 608 C CA . ARG A 1 73 ? -4.032 2.642 7.103 1.00 95.88 73 ARG A CA 1
ATOM 609 C C . ARG A 1 73 ? -3.170 1.426 7.337 1.00 95.88 73 ARG A C 1
ATOM 611 O O . ARG A 1 73 ? -3.651 0.456 7.915 1.00 95.88 73 ARG A O 1
ATOM 618 N N . ALA A 1 74 ? -1.913 1.493 6.935 1.00 96.56 74 ALA A N 1
ATOM 619 C CA . ALA A 1 74 ? -1.001 0.394 7.167 1.00 96.56 74 ALA A CA 1
ATOM 620 C C . ALA A 1 74 ? 0.423 0.868 7.413 1.00 96.56 74 ALA A C 1
ATOM 622 O O . ALA A 1 74 ? 0.776 2.012 7.132 1.00 96.56 74 ALA A O 1
ATOM 623 N N . ASP A 1 75 ? 1.225 -0.042 7.947 1.00 97.00 75 ASP A N 1
ATOM 624 C CA . ASP A 1 75 ? 2.668 0.105 8.061 1.00 97.00 75 ASP A CA 1
ATOM 625 C C . ASP A 1 75 ? 3.334 -1.269 7.970 1.00 97.00 75 ASP A C 1
ATOM 627 O O . ASP A 1 75 ? 2.683 -2.299 8.181 1.00 97.00 75 ASP A O 1
ATOM 631 N N . SER A 1 76 ? 4.630 -1.286 7.670 1.00 96.81 76 SER A N 1
ATOM 632 C CA . SER A 1 76 ? 5.424 -2.512 7.652 1.00 96.81 76 SER A CA 1
ATOM 633 C C . SER A 1 76 ? 6.849 -2.264 8.131 1.00 96.81 76 SER A C 1
ATOM 635 O O . SER A 1 76 ? 7.406 -1.186 7.929 1.00 96.81 76 SER A O 1
ATOM 637 N N . ASP A 1 77 ? 7.453 -3.288 8.735 1.00 94.44 77 ASP A N 1
ATOM 638 C CA . ASP A 1 77 ? 8.877 -3.296 9.092 1.00 94.44 77 ASP A CA 1
ATOM 639 C C . ASP A 1 77 ? 9.815 -3.433 7.875 1.00 94.44 77 ASP A C 1
ATOM 641 O O . ASP A 1 77 ? 11.028 -3.266 8.007 1.00 94.44 77 ASP A O 1
ATOM 645 N N . SER A 1 78 ? 9.267 -3.682 6.681 1.00 95.75 78 SER A N 1
ATOM 646 C CA . SER A 1 78 ? 9.993 -3.715 5.413 1.00 95.75 78 SER A CA 1
ATOM 647 C C . SER A 1 78 ? 9.516 -2.607 4.484 1.00 95.75 78 SER A C 1
ATOM 649 O O . SER A 1 78 ? 8.330 -2.506 4.176 1.00 95.75 78 SER A O 1
ATOM 651 N N . GLN A 1 79 ? 10.454 -1.801 3.980 1.00 95.88 79 GLN A N 1
ATOM 652 C CA . GLN A 1 79 ? 10.150 -0.704 3.054 1.00 95.88 79 GLN A CA 1
ATOM 653 C C . GLN A 1 79 ? 9.515 -1.203 1.754 1.00 95.88 79 GLN A C 1
ATOM 655 O O . GLN A 1 79 ? 8.548 -0.614 1.281 1.00 95.88 79 GLN A O 1
ATOM 660 N N . LEU A 1 80 ? 10.017 -2.314 1.204 1.00 95.75 80 LEU A N 1
ATOM 661 C CA . LEU A 1 80 ? 9.462 -2.896 -0.017 1.00 95.75 80 LEU A CA 1
ATOM 662 C C . LEU A 1 80 ? 8.028 -3.381 0.210 1.00 95.75 80 LEU A C 1
ATOM 664 O O . LEU A 1 80 ? 7.135 -3.071 -0.572 1.00 95.75 80 LEU A O 1
ATOM 668 N N . VAL A 1 81 ? 7.792 -4.101 1.310 1.00 96.00 81 VAL A N 1
ATOM 669 C CA . VAL A 1 81 ? 6.452 -4.607 1.638 1.00 96.00 81 VAL A CA 1
ATOM 670 C C . VAL A 1 81 ? 5.496 -3.451 1.923 1.00 96.00 81 VAL A C 1
ATOM 672 O O . VAL A 1 81 ? 4.360 -3.480 1.460 1.00 96.00 81 VAL A O 1
ATOM 675 N N . LYS A 1 82 ? 5.959 -2.398 2.607 1.00 96.88 82 LYS A N 1
ATOM 676 C CA . LYS A 1 82 ? 5.193 -1.163 2.812 1.00 96.88 82 LYS A CA 1
ATOM 677 C C . LYS A 1 82 ? 4.771 -0.531 1.486 1.00 96.88 82 LYS A C 1
ATOM 679 O O . LYS A 1 82 ? 3.613 -0.155 1.345 1.00 96.88 82 LYS A O 1
ATOM 684 N N . GLY A 1 83 ? 5.683 -0.460 0.518 1.00 97.25 83 GLY A N 1
ATOM 685 C CA . GLY A 1 83 ? 5.395 0.026 -0.828 1.00 97.25 83 GLY A CA 1
ATOM 686 C C . GLY A 1 83 ? 4.319 -0.788 -1.540 1.00 97.25 83 GLY A C 1
ATOM 687 O O . GLY A 1 83 ? 3.330 -0.228 -2.000 1.00 97.25 83 GLY A O 1
ATOM 688 N N . LEU A 1 84 ? 4.449 -2.117 -1.557 1.00 96.56 84 LEU A N 1
ATOM 689 C CA . LEU A 1 84 ? 3.455 -3.002 -2.178 1.00 96.56 84 LEU A CA 1
ATOM 690 C C . LEU A 1 84 ? 2.077 -2.892 -1.508 1.00 96.56 84 LEU A C 1
ATOM 692 O O . LEU A 1 84 ? 1.056 -2.841 -2.189 1.00 96.56 84 LEU A O 1
ATOM 696 N N . VAL A 1 85 ? 2.039 -2.802 -0.176 1.00 96.50 85 VAL A N 1
ATOM 697 C CA . VAL A 1 85 ? 0.798 -2.557 0.576 1.00 96.50 85 VAL A CA 1
ATOM 698 C C . VAL A 1 85 ? 0.199 -1.200 0.212 1.00 96.50 85 VAL A C 1
ATOM 700 O O . VAL A 1 85 ? -1.019 -1.099 0.086 1.00 96.50 85 VAL A O 1
ATOM 703 N N . CYS A 1 86 ? 1.026 -0.172 0.003 1.00 97.44 86 CYS A N 1
ATOM 704 C CA . CYS A 1 86 ? 0.559 1.133 -0.451 1.00 97.44 86 CYS A CA 1
ATOM 705 C C . CYS A 1 86 ? -0.162 1.036 -1.803 1.00 97.44 86 CYS A C 1
ATOM 707 O O . CYS A 1 86 ? -1.278 1.534 -1.908 1.00 97.44 86 CYS A O 1
ATOM 709 N N . LEU A 1 87 ? 0.394 0.312 -2.784 1.00 97.56 87 LEU A N 1
ATOM 710 C CA . LEU A 1 87 ? -0.259 0.112 -4.089 1.00 97.56 87 LEU A CA 1
ATOM 711 C C . LEU A 1 87 ? -1.640 -0.542 -3.947 1.00 97.56 87 LEU A C 1
ATOM 713 O O . LEU A 1 87 ? -2.619 -0.085 -4.535 1.00 97.56 87 LEU A O 1
ATOM 717 N N . VAL A 1 88 ? -1.749 -1.575 -3.105 1.00 96.94 88 VAL A N 1
ATOM 718 C CA . VAL A 1 88 ? -3.040 -2.223 -2.812 1.00 96.94 88 VAL A CA 1
ATOM 719 C C . VAL A 1 88 ? -4.015 -1.235 -2.168 1.00 96.94 88 VAL A C 1
ATOM 721 O O . VAL A 1 88 ? -5.189 -1.189 -2.530 1.00 96.94 88 VAL A O 1
ATOM 724 N N . ILE A 1 89 ? -3.541 -0.410 -1.233 1.00 97.12 89 ILE A N 1
ATOM 725 C CA . ILE A 1 89 ? -4.358 0.616 -0.581 1.00 97.12 89 ILE A CA 1
ATOM 726 C C . ILE A 1 89 ? -4.824 1.679 -1.580 1.00 97.12 89 ILE A C 1
ATOM 728 O O . ILE A 1 89 ? -5.985 2.076 -1.500 1.00 97.12 89 ILE A O 1
ATOM 732 N N . MET A 1 90 ? -3.980 2.127 -2.511 1.00 97.1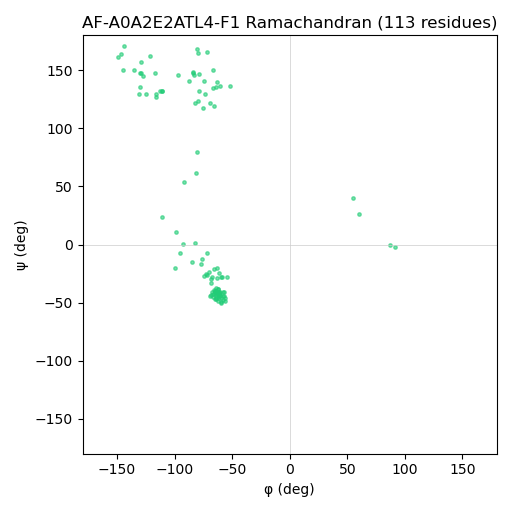2 90 MET A N 1
ATOM 733 C CA . MET A 1 90 ? -4.367 3.077 -3.562 1.00 97.12 90 MET A CA 1
ATOM 734 C C . MET A 1 90 ? -5.481 2.491 -4.437 1.00 97.12 90 MET A C 1
ATOM 736 O O . MET A 1 90 ? -6.480 3.155 -4.709 1.00 97.12 90 MET A O 1
ATOM 740 N N . LEU A 1 91 ? -5.364 1.215 -4.808 1.00 97.88 91 LEU A N 1
ATOM 741 C CA . LEU A 1 91 ? -6.370 0.529 -5.615 1.00 97.88 91 LEU A CA 1
ATOM 742 C C . LEU A 1 91 ? -7.684 0.303 -4.863 1.00 97.88 91 LEU A C 1
ATOM 744 O O . LEU A 1 91 ? -8.737 0.333 -5.490 1.00 97.88 91 LEU A O 1
ATOM 748 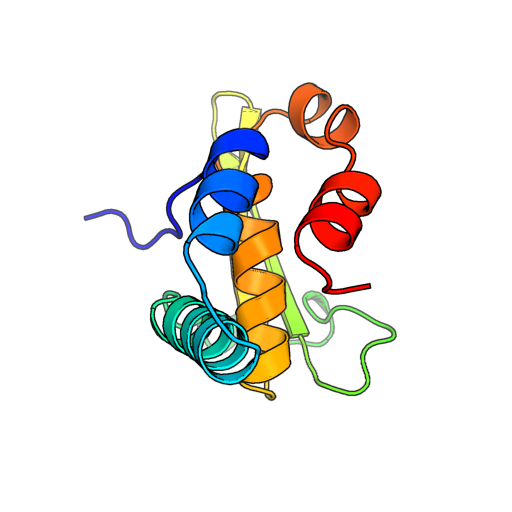N N . PHE A 1 92 ? -7.667 0.077 -3.547 1.00 97.31 92 PHE A N 1
ATOM 749 C CA . PHE A 1 92 ? -8.868 -0.297 -2.779 1.00 97.31 92 PHE A CA 1
ATOM 750 C C . PHE A 1 92 ? -9.521 0.870 -2.029 1.00 97.31 92 PHE A C 1
ATOM 752 O O . PHE A 1 92 ? -10.687 0.775 -1.646 1.00 97.31 92 PHE A O 1
ATOM 759 N N . SER A 1 93 ? -8.795 1.961 -1.786 1.00 96.25 93 SER A N 1
ATOM 760 C CA . SER A 1 93 ? -9.338 3.118 -1.071 1.00 96.25 93 SER A CA 1
ATOM 761 C C . SER A 1 93 ? -10.425 3.814 -1.878 1.00 96.25 93 SER A C 1
ATOM 763 O O . SER A 1 93 ? -10.409 3.813 -3.108 1.00 96.25 93 SER A O 1
ATOM 765 N N . ASP A 1 94 ? -11.359 4.425 -1.151 1.00 95.94 94 ASP A N 1
ATOM 766 C CA . ASP A 1 94 ? -12.509 5.141 -1.707 1.00 95.94 94 ASP A CA 1
ATOM 767 C C . ASP A 1 94 ? -13.428 4.257 -2.563 1.00 95.94 94 ASP A C 1
ATOM 769 O O . ASP A 1 94 ? -14.143 4.740 -3.435 1.00 95.94 94 ASP A O 1
ATOM 773 N N . LYS A 1 95 ? -13.448 2.947 -2.299 1.00 96.69 95 LYS A N 1
ATOM 774 C CA . LYS A 1 95 ? -14.307 1.980 -2.991 1.00 96.69 95 LYS A CA 1
ATOM 775 C C . LYS A 1 95 ? -15.299 1.328 -2.039 1.00 96.69 95 LYS A C 1
ATOM 777 O O . LYS A 1 95 ? -15.031 1.140 -0.851 1.00 96.69 95 LYS A O 1
ATOM 782 N N . SER A 1 96 ? -16.471 1.011 -2.566 1.00 97.50 96 SER A N 1
ATOM 783 C CA . SER A 1 96 ? -17.476 0.156 -1.942 1.00 97.50 96 SER A CA 1
ATOM 784 C C . SER A 1 96 ? -17.028 -1.308 -1.936 1.00 97.50 96 SER A C 1
ATOM 786 O O . SER A 1 96 ? -16.106 -1.699 -2.653 1.00 97.50 96 SER A O 1
ATOM 788 N N . ALA A 1 97 ? -17.707 -2.144 -1.145 1.00 97.31 97 ALA A N 1
ATOM 789 C CA . ALA A 1 97 ? -17.434 -3.581 -1.119 1.00 97.31 97 ALA A CA 1
ATOM 790 C C . ALA A 1 97 ? -17.573 -4.228 -2.511 1.00 97.31 97 ALA A C 1
ATOM 792 O O . ALA A 1 97 ? -16.742 -5.053 -2.880 1.00 97.31 97 ALA A O 1
ATOM 793 N N . ASP A 1 98 ? -18.585 -3.829 -3.287 1.00 97.88 98 ASP A N 1
ATOM 794 C CA . ASP A 1 98 ? -18.830 -4.379 -4.623 1.00 97.88 98 ASP A CA 1
ATOM 795 C C . ASP A 1 98 ? -17.715 -4.000 -5.607 1.00 97.88 98 ASP A C 1
ATOM 797 O O . ASP A 1 98 ? -17.237 -4.857 -6.346 1.00 97.88 98 ASP A O 1
ATOM 801 N N . GLU A 1 99 ? -17.249 -2.747 -5.577 1.00 97.44 99 GLU A N 1
ATOM 802 C CA . GLU A 1 99 ? -16.117 -2.288 -6.397 1.00 97.44 99 GLU A CA 1
ATOM 803 C C . GLU A 1 99 ? -14.822 -3.034 -6.036 1.00 97.44 99 GLU A C 1
ATOM 805 O O . GLU A 1 99 ? -14.079 -3.443 -6.925 1.00 97.44 99 GLU A O 1
ATOM 810 N N . ILE A 1 100 ? -14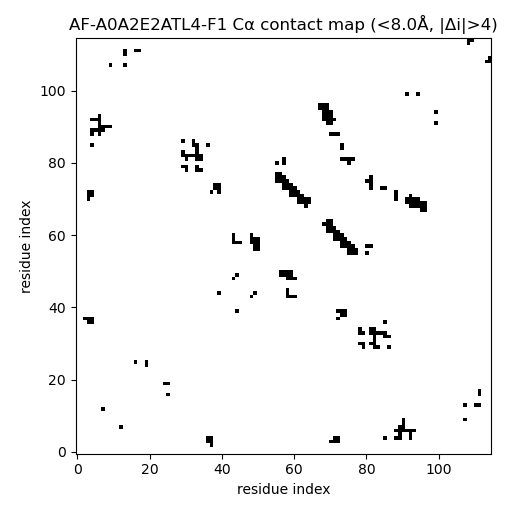.565 -3.271 -4.742 1.00 97.12 100 ILE A N 1
ATOM 811 C CA . ILE A 1 100 ? -13.391 -4.033 -4.282 1.00 97.12 100 ILE A CA 1
ATOM 812 C C . ILE A 1 100 ? -13.457 -5.486 -4.770 1.00 97.12 100 ILE A C 1
ATOM 814 O O . ILE A 1 100 ? -12.456 -6.024 -5.232 1.00 97.12 100 ILE A O 1
ATOM 818 N N . LEU A 1 101 ? -14.628 -6.125 -4.689 1.00 96.94 101 LEU A N 1
ATOM 819 C CA . LEU A 1 101 ? -14.817 -7.516 -5.118 1.00 96.94 101 LEU A CA 1
ATOM 820 C C . LEU A 1 101 ? -14.741 -7.699 -6.640 1.00 96.94 101 LEU A C 1
ATOM 822 O O . LEU A 1 101 ? -14.468 -8.806 -7.101 1.00 96.94 101 LEU A O 1
ATOM 826 N N . GLN A 1 102 ? -15.001 -6.644 -7.411 1.00 97.19 102 GLN A N 1
ATOM 827 C CA . GLN A 1 102 ? -14.894 -6.656 -8.871 1.00 97.19 102 GLN A CA 1
ATOM 828 C C . GLN A 1 102 ? -13.472 -6.388 -9.372 1.00 97.19 102 GLN A C 1
ATOM 830 O O . GLN A 1 102 ? -13.192 -6.660 -10.540 1.00 97.19 102 GLN A O 1
ATOM 835 N N . LEU A 1 103 ? -12.574 -5.877 -8.523 1.00 97.38 103 LEU A N 1
ATOM 836 C CA . LEU A 1 103 ? -11.208 -5.576 -8.930 1.00 97.38 103 LEU A CA 1
ATOM 837 C C . LEU A 1 103 ? -10.370 -6.854 -9.052 1.00 97.38 103 LEU A C 1
ATOM 839 O O . LEU A 1 103 ? -10.091 -7.536 -8.062 1.00 97.38 103 LEU A O 1
ATOM 843 N N . ASP A 1 104 ? -9.886 -7.139 -10.260 1.00 96.75 104 ASP A N 1
ATOM 844 C CA . ASP A 1 104 ? -8.922 -8.215 -10.485 1.00 96.75 104 ASP A CA 1
ATOM 845 C C . ASP A 1 104 ? -7.499 -7.759 -10.130 1.00 96.75 104 ASP A C 1
ATOM 847 O O . ASP A 1 104 ? -6.683 -7.413 -10.984 1.00 96.75 104 ASP A O 1
ATOM 851 N N . ILE A 1 105 ? -7.190 -7.767 -8.833 1.00 95.88 105 ILE A N 1
ATOM 852 C CA . ILE A 1 105 ? -5.861 -7.396 -8.325 1.00 95.88 105 ILE A CA 1
ATOM 853 C C . ILE A 1 105 ? -4.743 -8.279 -8.899 1.00 95.88 105 ILE A C 1
ATOM 855 O O . ILE A 1 105 ? -3.603 -7.838 -9.019 1.00 95.88 105 ILE A O 1
ATOM 859 N N . ASN A 1 106 ? -5.062 -9.524 -9.269 1.00 95.62 106 ASN A N 1
ATOM 860 C CA . ASN A 1 106 ? -4.099 -10.451 -9.851 1.00 95.62 106 ASN A CA 1
ATOM 861 C C . ASN A 1 106 ? -3.690 -10.000 -11.249 1.00 95.62 106 ASN A C 1
ATOM 863 O O . ASN A 1 106 ? -2.499 -10.008 -11.548 1.00 95.62 106 ASN A O 1
ATOM 867 N N . HIS A 1 107 ? -4.666 -9.598 -12.063 1.00 96.88 107 HIS A N 1
ATOM 868 C CA . HIS A 1 107 ? -4.422 -9.036 -13.384 1.00 96.88 107 HIS A CA 1
ATOM 869 C C . HIS A 1 107 ? -3.600 -7.746 -13.305 1.00 96.88 107 HIS A C 1
ATOM 871 O O . HIS A 1 107 ? -2.630 -7.605 -14.044 1.00 96.88 107 HIS A O 1
ATOM 877 N N . VAL A 1 10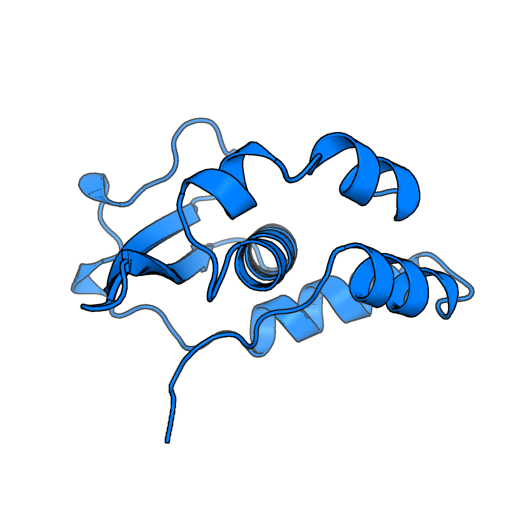8 ? -3.925 -6.845 -12.368 1.00 97.56 108 VAL A N 1
ATOM 878 C CA . VAL A 1 108 ? -3.168 -5.594 -12.185 1.00 97.56 108 VAL A CA 1
ATOM 879 C C . VAL A 1 108 ? -1.706 -5.878 -11.845 1.00 97.56 108 VAL A C 1
ATOM 881 O O . VAL A 1 108 ? -0.817 -5.334 -12.488 1.00 97.56 108 VAL A O 1
ATOM 884 N N . PHE A 1 109 ? -1.440 -6.759 -10.874 1.00 96.62 109 PHE A N 1
ATOM 885 C CA . PHE A 1 109 ? -0.070 -7.080 -10.456 1.00 96.62 109 PHE A CA 1
ATOM 886 C C . PHE A 1 109 ? 0.726 -7.843 -11.523 1.00 96.62 109 PHE A C 1
ATOM 888 O O . PHE A 1 109 ? 1.944 -7.696 -11.590 1.00 96.62 109 PHE A O 1
ATOM 895 N N . GLU A 1 110 ? 0.056 -8.638 -12.360 1.00 96.88 110 GLU A N 1
ATOM 896 C CA . GLU A 1 110 ? 0.670 -9.264 -13.534 1.00 96.88 110 GLU A CA 1
ATOM 897 C C . GLU A 1 110 ? 1.032 -8.220 -14.599 1.00 96.88 110 GLU A C 1
ATOM 899 O O . GLU A 1 110 ? 2.144 -8.254 -15.114 1.00 96.88 110 GLU A O 1
ATOM 904 N N . ALA A 1 111 ? 0.150 -7.254 -14.875 1.00 96.19 111 ALA A N 1
ATOM 905 C CA . ALA A 1 111 ? 0.385 -6.203 -15.867 1.00 96.19 111 ALA A CA 1
ATOM 906 C C . ALA A 1 111 ? 1.572 -5.285 -15.521 1.00 96.19 111 ALA A C 1
ATOM 908 O O . ALA A 1 111 ? 2.230 -4.771 -16.420 1.00 96.19 111 ALA A O 1
ATOM 909 N N . ILE A 1 112 ? 1.868 -5.105 -14.230 1.00 95.31 112 ILE A N 1
ATOM 910 C CA . ILE A 1 112 ? 2.987 -4.276 -13.747 1.00 95.31 112 ILE A CA 1
ATOM 911 C C . ILE A 1 112 ? 4.249 -5.089 -13.384 1.00 95.31 112 ILE A C 1
ATOM 913 O O . ILE A 1 112 ? 5.180 -4.547 -12.785 1.00 95.31 112 ILE A O 1
ATOM 917 N N . ASP A 1 113 ? 4.298 -6.379 -13.745 1.00 92.25 113 ASP A N 1
ATOM 918 C CA . ASP A 1 113 ? 5.393 -7.329 -13.473 1.00 92.25 113 ASP A CA 1
ATOM 919 C C . ASP A 1 113 ? 5.784 -7.459 -11.982 1.00 92.25 113 ASP A C 1
ATOM 921 O O . ASP A 1 113 ? 6.964 -7.557 -11.633 1.00 92.25 113 ASP A O 1
ATOM 925 N N . LEU A 1 114 ? 4.803 -7.465 -11.074 1.00 89.00 114 LEU A N 1
ATOM 926 C CA . LEU A 1 114 ? 5.013 -7.637 -9.625 1.00 89.00 114 LEU A CA 1
ATOM 927 C C . LEU A 1 114 ? 4.490 -8.978 -9.088 1.00 89.00 114 LEU A C 1
ATOM 929 O O . LEU A 1 114 ? 4.194 -9.097 -7.894 1.00 89.00 114 LEU A O 1
ATOM 933 N N . ARG A 1 115 ? 4.378 -9.986 -9.958 1.00 80.38 115 ARG A N 1
ATOM 934 C CA . ARG A 1 115 ? 3.891 -11.332 -9.633 1.00 80.38 115 ARG A CA 1
ATOM 935 C C . ARG A 1 115 ? 4.961 -12.411 -9.781 1.00 80.38 115 ARG A C 1
ATOM 937 O O . ARG A 1 115 ? 5.761 -12.336 -10.735 1.00 80.38 115 ARG A O 1
#

Secondary structure (DSSP, 8-state):
---SPPP--HHHHHHHHHT--SHHHHHHHHHHHHHTSPPPPGGG-SGGGBPTT-SS-EEEEEEE-TTS-EEEEEEESSHHHHHHHHHHHHHHTTB-HHHHHH--HHHHHHHTT--

pLDDT: mean 93.89, std 7.93, range [38.78, 97.94]

Radius of gyration: 14.14 Å; Cα contacts (8 Å, |Δi|>4): 152; chains: 1; bounding box: 36×33×38 Å

Mean predicted aligned error: 3.35 Å

Solvent-accessible surface area (backbone atoms only — not comparable to full-atom values): 6664 Å² total; per-residue (Å²): 130,85,84,63,74,68,58,49,54,69,65,60,52,44,58,59,51,69,70,44,92,46,70,66,54,50,52,49,48,34,37,51,54,24,68,70,47,58,83,63,61,72,90,52,74,39,79,89,27,39,55,81,92,54,96,51,58,34,27,53,46,80,46,69,49,98,88,55,28,30,40,66,51,52,45,42,85,33,59,62,58,25,6,56,52,38,55,54,42,17,58,44,25,80,27,38,70,67,58,51,73,67,54,60,63,65,58,52,34,51,75,61,72,72,113

Nearest PDB structures (foldseek):
  3g0m-assembly1_A  TM=9.325E-01  e=6.334E-10  Salmonella enterica subsp. enterica serovar Typhimurium str. LT2
  8vbs-assembly1_D  TM=9.276E-01  e=6.334E-10  Escherichia coli
  1mzg-assembly1_B  TM=9.241E-01  e=5.597E-10  Escherichia coli
  5nq6-assembly1_A  TM=8.549E-01  e=5.184E-09  Escherichia coli K-12
  5eep-assembly1_A  TM=8.302E-01  e=1.232E-08  Escherichia coli

Foldseek 3Di:
DDLAQAADALVVLLVVLVPDPDPVVVQVQLLVLLVSHRDDDPVQQDPVQWDPDDPKTKGKDWDADPVQWIGIHMDIPDSNVSSVVSVVRNHRGRDHPVSNVPDPVVVSCVSSVND